Protein AF-A0A6G3Z4X3-F1 (afdb_monomer_lite)

pLDDT: mean 96.24, std 3.81, range [75.81, 98.44]

Secondary structure (DSSP, 8-state):
-----------S----PBPSSS--SSTTB--SGGGG-

Sequence (37 aa):
TGFKPLKFTIEEKKTVAVCQCKQTGNAPFCDGSHASL

Foldseek 3Di:
DPDDDDDDDDPDDDDFAADDPPPDPDPRGDPPPVVVD

Structure (mmCIF, N/CA/C/O backbone):
data_AF-A0A6G3Z4X3-F1
#
_entry.id   AF-A0A6G3Z4X3-F1
#
loop_
_atom_site.group_PDB
_atom_site.id
_atom_site.type_symbol
_atom_site.label_atom_id
_atom_site.label_alt_id
_atom_site.label_comp_id
_atom_site.label_asym_id
_atom_site.label_entity_id
_atom_site.label_seq_id
_atom_site.pdbx_PDB_ins_code
_atom_site.Cartn_x
_atom_site.Cartn_y
_atom_site.Cartn_z
_atom_site.occupancy
_atom_site.B_iso_or_equiv
_atom_site.auth_seq_id
_atom_site.au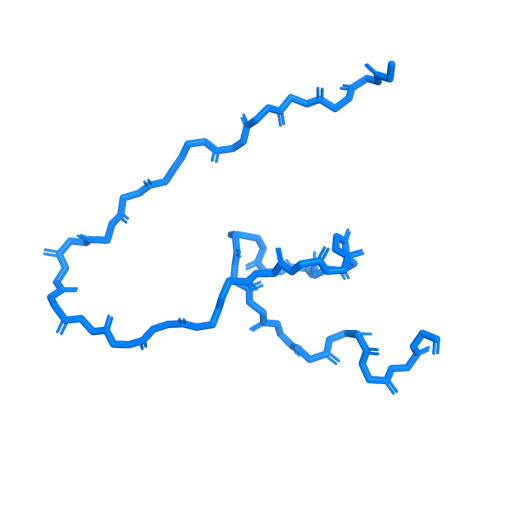th_comp_id
_atom_site.auth_asym_id
_atom_site.auth_atom_id
_atom_site.pdbx_PDB_model_num
ATOM 1 N N . THR A 1 1 ? -2.599 11.541 -17.826 1.00 75.81 1 THR A N 1
ATOM 2 C CA . THR A 1 1 ? -2.198 10.143 -17.554 1.00 75.81 1 THR A CA 1
ATOM 3 C C . THR A 1 1 ? -3.449 9.342 -17.222 1.00 75.81 1 THR A C 1
ATOM 5 O O . THR A 1 1 ? -4.411 9.934 -16.755 1.00 75.81 1 THR A O 1
ATOM 8 N N . GLY A 1 2 ? -3.491 8.036 -17.506 1.00 93.38 2 GLY A N 1
ATOM 9 C CA . GLY A 1 2 ? -4.677 7.190 -17.260 1.00 93.38 2 GLY A CA 1
ATOM 10 C C . GLY A 1 2 ? -4.803 6.653 -15.827 1.00 93.38 2 GLY A C 1
ATOM 11 O O . GLY A 1 2 ? -5.705 5.871 -15.540 1.00 93.38 2 GLY A O 1
ATOM 12 N N . PHE A 1 3 ? -3.890 7.039 -14.932 1.00 92.06 3 PHE A N 1
ATOM 13 C CA . PHE A 1 3 ? -3.862 6.559 -13.555 1.00 92.06 3 PHE A CA 1
ATOM 14 C C . PHE A 1 3 ? -4.975 7.185 -12.717 1.00 92.06 3 PHE A C 1
ATOM 16 O O . PHE A 1 3 ? -5.254 8.379 -12.822 1.00 92.06 3 PHE A O 1
ATOM 23 N N . LYS A 1 4 ? -5.572 6.372 -11.842 1.00 95.19 4 LYS A N 1
ATOM 24 C CA . LYS A 1 4 ? -6.566 6.803 -10.857 1.00 95.19 4 LYS A CA 1
ATOM 25 C C . LYS A 1 4 ? -6.018 6.580 -9.443 1.00 95.19 4 LYS A C 1
ATOM 27 O O . LYS A 1 4 ? -5.288 5.609 -9.237 1.00 95.19 4 LYS A O 1
ATOM 32 N N . PRO A 1 5 ? -6.348 7.447 -8.472 1.00 95.56 5 PRO A N 1
ATOM 33 C CA . PRO A 1 5 ? -5.982 7.225 -7.078 1.00 95.56 5 PRO A CA 1
ATOM 34 C C . PRO A 1 5 ? -6.553 5.907 -6.547 1.00 95.56 5 PRO A C 1
ATOM 36 O O . PRO A 1 5 ? -7.697 5.560 -6.840 1.00 95.56 5 PRO A O 1
ATOM 39 N N . LEU A 1 6 ? -5.775 5.211 -5.720 1.00 96.12 6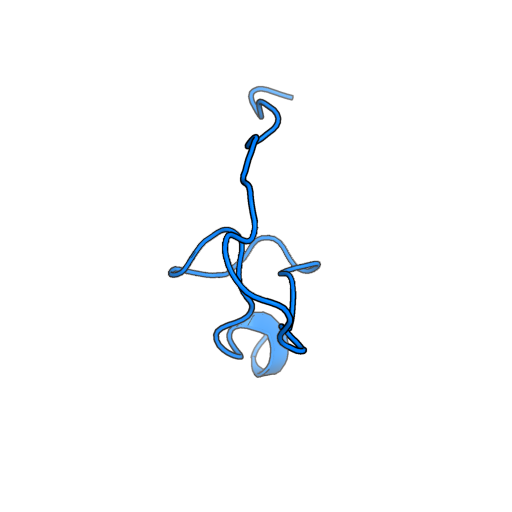 LEU A N 1
ATOM 40 C CA . LEU A 1 6 ? -6.229 4.042 -4.973 1.00 96.12 6 LEU A CA 1
ATOM 41 C C . LEU A 1 6 ? -6.530 4.465 -3.533 1.00 96.12 6 LEU A C 1
ATOM 43 O O . LEU A 1 6 ? -5.619 4.809 -2.779 1.00 96.12 6 LEU A O 1
ATOM 47 N N . LYS A 1 7 ? -7.808 4.453 -3.151 1.00 97.38 7 LYS A N 1
ATOM 48 C CA . LYS A 1 7 ? -8.227 4.675 -1.763 1.00 97.38 7 LYS A CA 1
ATOM 49 C C . LYS A 1 7 ? -8.031 3.381 -0.973 1.00 97.38 7 LYS A C 1
ATOM 51 O O . LYS A 1 7 ? -8.497 2.334 -1.405 1.00 97.38 7 LYS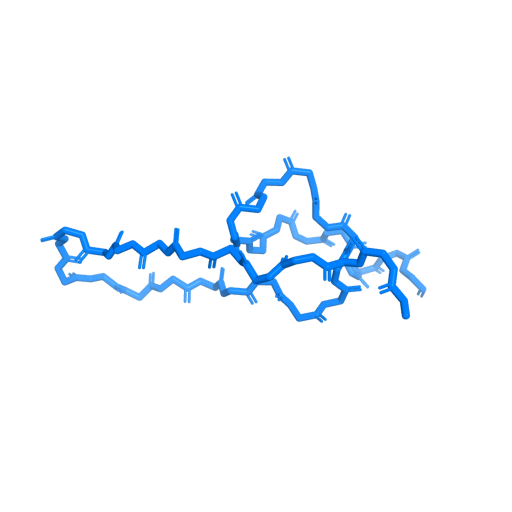 A O 1
ATOM 56 N N . PHE A 1 8 ? -7.383 3.464 0.184 1.00 96.50 8 PHE A N 1
ATOM 57 C CA . PHE A 1 8 ? -7.245 2.347 1.118 1.00 96.50 8 PHE A CA 1
ATOM 58 C C . PHE A 1 8 ? -7.382 2.833 2.563 1.00 96.50 8 PHE A C 1
ATOM 60 O O . PHE A 1 8 ? -7.264 4.029 2.844 1.00 96.50 8 PHE A O 1
ATOM 67 N N . THR A 1 9 ? -7.646 1.902 3.476 1.00 97.38 9 THR A N 1
ATOM 68 C CA . THR A 1 9 ? -7.800 2.162 4.910 1.00 97.38 9 THR A CA 1
ATOM 69 C C . THR A 1 9 ? -6.982 1.139 5.687 1.00 97.38 9 THR A C 1
ATOM 71 O O . THR A 1 9 ? -6.830 -0.000 5.256 1.00 97.38 9 THR A O 1
ATOM 74 N N . ILE A 1 10 ? -6.415 1.566 6.810 1.00 96.75 10 ILE A N 1
ATOM 75 C CA . ILE A 1 10 ? -5.695 0.703 7.740 1.00 96.75 10 ILE A CA 1
ATOM 76 C C . ILE A 1 10 ? -6.609 0.504 8.949 1.00 96.75 10 ILE A C 1
ATOM 78 O O . ILE A 1 10 ? -6.897 1.464 9.656 1.00 96.75 10 ILE A O 1
ATOM 82 N N . GLU A 1 11 ? -7.100 -0.719 9.136 1.00 96.38 11 GLU A N 1
ATOM 83 C CA . GLU A 1 11 ? -8.100 -1.042 10.168 1.00 96.38 11 GLU A CA 1
ATOM 84 C C . GLU A 1 11 ? -7.501 -1.090 11.578 1.00 96.38 11 GLU A C 1
ATOM 86 O O . GLU A 1 11 ? -8.160 -0.753 12.556 1.00 96.38 11 GLU A O 1
ATOM 91 N N . GLU A 1 12 ? -6.223 -1.448 11.679 1.00 97.00 12 GLU A N 1
ATOM 92 C CA . GLU A 1 12 ? -5.523 -1.627 12.947 1.00 97.00 12 GLU A CA 1
ATOM 93 C C . GLU A 1 12 ? -4.275 -0.757 13.006 1.00 97.00 12 GLU A C 1
ATOM 95 O O . GLU A 1 12 ? -3.582 -0.563 12.008 1.00 97.00 12 GLU A O 1
ATOM 100 N N . LYS A 1 13 ? -3.925 -0.263 14.194 1.00 97.50 13 LYS A N 1
ATOM 101 C CA . LYS A 1 13 ? -2.714 0.539 14.369 1.00 97.50 13 LYS A CA 1
ATOM 102 C C . LYS A 1 13 ? -1.469 -0.321 14.133 1.00 97.50 13 LYS A C 1
ATOM 104 O O . LYS A 1 13 ? -1.048 -1.074 15.005 1.00 97.50 13 LYS A O 1
ATOM 109 N N . LYS A 1 14 ? -0.843 -0.142 12.973 1.00 96.94 14 LYS A N 1
ATOM 110 C CA . LYS A 1 14 ? 0.422 -0.781 12.609 1.00 96.94 14 LYS A CA 1
ATOM 111 C C . LYS A 1 14 ? 1.268 0.131 11.733 1.00 96.94 14 LYS A C 1
ATOM 113 O O . LYS A 1 14 ? 0.749 0.966 10.994 1.00 96.94 14 LYS A O 1
ATOM 118 N N . THR A 1 15 ? 2.577 -0.065 11.797 1.00 97.94 15 THR A N 1
ATOM 119 C CA . THR A 1 15 ? 3.508 0.532 10.840 1.00 97.94 15 THR A CA 1
ATOM 120 C C . THR A 1 15 ? 3.462 -0.273 9.548 1.00 97.94 15 THR A C 1
ATOM 122 O O . THR A 1 15 ? 3.577 -1.497 9.575 1.00 97.94 15 THR A O 1
ATOM 125 N N . VAL A 1 16 ? 3.296 0.405 8.414 1.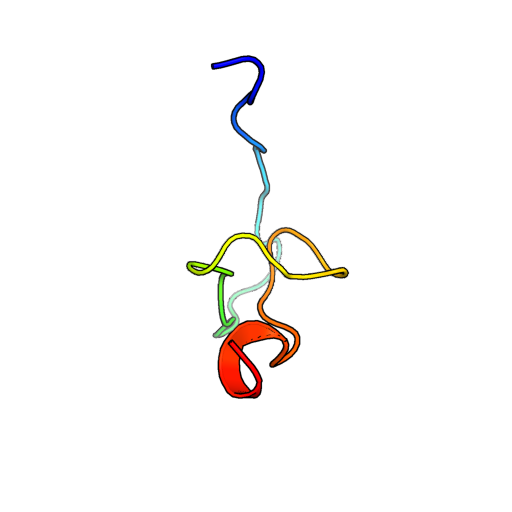00 97.31 16 VAL A N 1
ATOM 126 C CA . VAL A 1 16 ? 3.295 -0.210 7.080 1.00 97.31 16 VAL A CA 1
ATOM 127 C C . VAL A 1 16 ? 4.184 0.584 6.137 1.00 97.31 16 VAL A C 1
ATOM 129 O O . VAL A 1 16 ? 4.302 1.802 6.258 1.00 97.31 16 VAL A O 1
ATOM 132 N N . ALA A 1 17 ? 4.781 -0.104 5.167 1.00 98.06 17 ALA A N 1
ATOM 133 C CA . ALA A 1 17 ? 5.500 0.531 4.073 1.00 98.06 17 ALA A CA 1
ATOM 134 C C . ALA A 1 17 ? 4.553 0.723 2.880 1.00 98.06 17 ALA A C 1
ATOM 136 O O . ALA A 1 17 ? 4.018 -0.248 2.347 1.00 98.06 17 ALA A O 1
ATOM 137 N N . VAL A 1 18 ? 4.350 1.969 2.450 1.00 98.06 18 VAL A N 1
ATOM 138 C CA . VAL A 1 18 ? 3.529 2.311 1.276 1.00 98.06 18 VAL A CA 1
ATOM 139 C C . VAL A 1 18 ? 4.417 2.420 0.038 1.00 98.06 18 VAL A C 1
ATOM 141 O O . VAL A 1 18 ? 5.517 2.974 0.099 1.00 98.06 18 VAL A O 1
ATOM 144 N N . CYS A 1 19 ? 3.948 1.906 -1.099 1.00 98.19 19 CYS A N 1
ATOM 145 C CA . CYS A 1 19 ? 4.704 1.946 -2.345 1.00 98.19 19 CYS A CA 1
ATOM 146 C C . CYS A 1 19 ? 4.814 3.369 -2.922 1.00 98.19 19 CYS A C 1
ATOM 148 O O . CYS A 1 19 ? 3.817 4.035 -3.236 1.00 98.19 19 CYS A O 1
ATOM 150 N N . GLN A 1 20 ? 6.053 3.801 -3.168 1.00 97.19 20 GLN A N 1
ATOM 151 C CA . GLN A 1 20 ? 6.355 5.084 -3.809 1.00 97.19 20 GLN A CA 1
ATOM 152 C C . GLN A 1 20 ? 6.826 4.939 -5.263 1.00 97.19 20 GLN A C 1
ATOM 154 O O . GLN A 1 20 ? 6.489 5.792 -6.078 1.00 97.19 20 GLN A O 1
ATOM 159 N N . CYS A 1 21 ? 7.499 3.838 -5.620 1.00 97.69 21 CYS A N 1
ATOM 160 C CA . CYS A 1 21 ? 8.051 3.620 -6.966 1.00 97.69 21 CYS A CA 1
ATOM 161 C C . CYS A 1 21 ? 7.014 3.241 -8.038 1.00 97.69 21 CYS A C 1
ATOM 163 O O . CYS A 1 21 ? 7.321 3.301 -9.221 1.00 97.69 21 CYS A O 1
ATOM 165 N N . LYS A 1 22 ? 5.798 2.843 -7.633 1.00 96.19 22 LYS A N 1
ATOM 166 C CA . LYS A 1 22 ? 4.689 2.400 -8.508 1.00 96.19 22 LYS A CA 1
ATOM 167 C C . LYS A 1 22 ? 4.931 1.097 -9.285 1.00 96.19 22 LYS A C 1
ATOM 169 O O . LYS A 1 22 ? 4.161 0.790 -10.183 1.00 96.19 22 LYS A O 1
ATOM 174 N N . GLN A 1 23 ? 5.936 0.319 -8.885 1.00 97.06 23 GLN A N 1
ATOM 175 C CA . GLN A 1 23 ? 6.303 -0.968 -9.496 1.00 97.06 23 GLN A CA 1
ATOM 176 C C . GLN A 1 23 ? 5.911 -2.179 -8.636 1.00 97.06 23 GLN A C 1
ATOM 178 O O . GLN A 1 23 ? 6.306 -3.298 -8.929 1.00 97.06 23 GLN A O 1
ATOM 183 N N . THR A 1 24 ? 5.167 -1.966 -7.546 1.00 97.62 24 THR A N 1
ATOM 184 C CA . THR A 1 24 ? 4.740 -3.062 -6.669 1.00 97.62 24 THR A CA 1
ATOM 185 C C . THR A 1 24 ? 3.662 -3.928 -7.323 1.00 97.62 24 THR A C 1
ATOM 187 O O . THR A 1 24 ? 2.726 -3.406 -7.931 1.00 97.62 24 THR A O 1
ATOM 190 N N . GLY A 1 25 ? 3.746 -5.241 -7.117 1.00 97.25 25 GLY A N 1
ATOM 191 C CA . GLY A 1 25 ? 2.654 -6.189 -7.337 1.00 97.25 25 GLY A CA 1
ATOM 192 C C . GLY A 1 25 ? 1.664 -6.281 -6.166 1.00 97.25 25 GLY A C 1
ATOM 193 O O . GLY A 1 25 ? 0.635 -6.934 -6.299 1.00 97.25 25 GLY A O 1
ATOM 194 N N . ASN A 1 26 ? 1.937 -5.619 -5.035 1.00 97.56 26 ASN A N 1
ATOM 195 C CA . ASN A 1 26 ? 1.147 -5.675 -3.798 1.00 97.56 26 ASN A CA 1
ATOM 196 C C . ASN A 1 26 ? 0.593 -4.296 -3.384 1.00 97.56 26 ASN A C 1
ATOM 198 O O . ASN A 1 26 ? 0.696 -3.874 -2.229 1.00 97.56 26 ASN A O 1
ATOM 202 N N . ALA A 1 27 ? 0.028 -3.547 -4.336 1.00 97.25 27 ALA A N 1
ATOM 203 C CA . ALA A 1 27 ? -0.522 -2.219 -4.067 1.00 97.25 27 ALA A CA 1
ATOM 204 C C . ALA A 1 27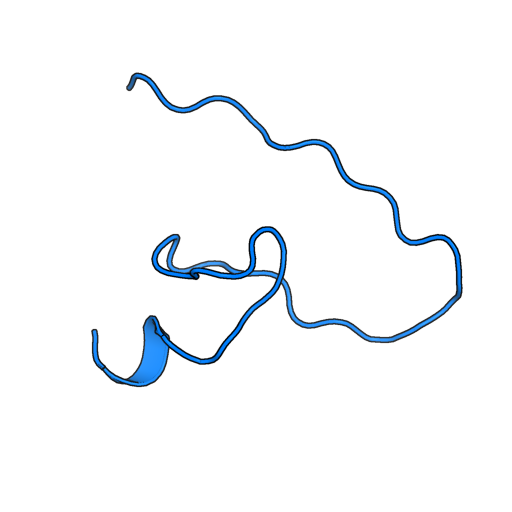 ? -1.597 -2.260 -2.954 1.00 97.25 27 ALA A C 1
ATOM 206 O O . ALA A 1 27 ? -2.447 -3.149 -2.965 1.00 97.25 27 ALA A O 1
ATOM 207 N N . PRO A 1 28 ? -1.613 -1.295 -2.010 1.00 97.25 28 PR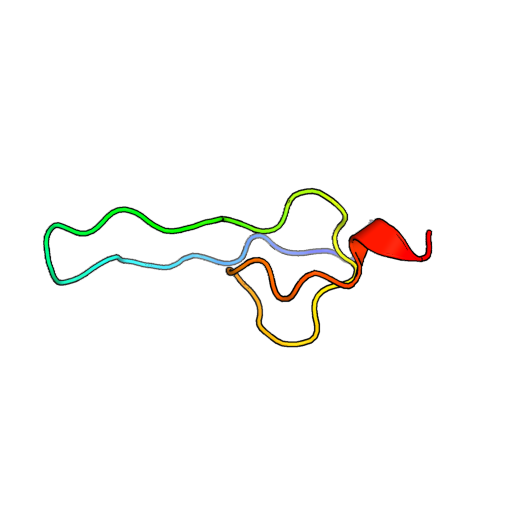O A N 1
ATOM 208 C CA . PRO A 1 28 ? -0.826 -0.052 -1.955 1.00 97.25 28 PRO A CA 1
ATOM 209 C C . PRO A 1 28 ? 0.560 -0.186 -1.295 1.00 97.25 28 PRO A C 1
ATOM 211 O O . PRO A 1 28 ? 1.262 0.817 -1.128 1.00 97.25 28 PRO A O 1
ATOM 214 N N . PHE A 1 29 ? 0.952 -1.384 -0.876 1.00 98.31 29 PHE A N 1
ATOM 215 C CA . PHE A 1 29 ? 2.107 -1.612 -0.013 1.00 98.31 29 PHE A CA 1
ATOM 216 C C . PHE A 1 29 ? 3.400 -1.818 -0.796 1.00 98.31 29 PHE A C 1
ATOM 218 O O . PHE A 1 29 ? 3.395 -2.107 -1.985 1.00 98.31 29 PHE A O 1
ATOM 225 N N . CYS A 1 30 ? 4.531 -1.618 -0.128 1.00 98.44 30 CYS A N 1
ATOM 226 C CA . CYS A 1 30 ? 5.838 -1.933 -0.686 1.00 98.44 30 CYS A CA 1
ATOM 227 C C . CYS A 1 30 ? 6.099 -3.444 -0.604 1.00 98.44 30 CYS A C 1
ATOM 229 O O . CYS A 1 30 ? 5.922 -4.040 0.455 1.00 98.44 30 CYS A O 1
ATOM 231 N N . ASP A 1 31 ? 6.585 -4.033 -1.694 1.00 98.31 31 ASP A N 1
ATOM 232 C CA . ASP A 1 31 ? 7.040 -5.429 -1.779 1.00 98.31 31 ASP A CA 1
ATOM 233 C C . ASP A 1 31 ? 8.540 -5.554 -2.102 1.00 98.31 31 ASP A C 1
ATOM 235 O O . ASP A 1 31 ? 9.034 -6.643 -2.369 1.00 98.31 31 ASP A O 1
ATOM 239 N N . GLY A 1 32 ? 9.272 -4.437 -2.098 1.00 98.12 32 GLY A N 1
ATOM 240 C CA . GLY A 1 32 ? 10.698 -4.413 -2.422 1.00 98.12 32 GLY A CA 1
ATOM 241 C C . GLY A 1 32 ? 11.030 -4.333 -3.914 1.00 98.12 32 GLY A C 1
ATOM 242 O O . GLY A 1 32 ? 12.203 -4.163 -4.228 1.00 98.12 32 GLY A O 1
ATOM 243 N N . SER A 1 33 ? 10.050 -4.321 -4.830 1.00 98.12 33 SER A N 1
ATOM 244 C CA . SER A 1 33 ? 10.302 -4.235 -6.287 1.00 98.12 33 SER A CA 1
ATOM 245 C C . SER A 1 33 ? 11.170 -3.037 -6.699 1.00 98.12 33 SER A C 1
ATOM 247 O O . SER A 1 33 ? 11.828 -3.062 -7.732 1.00 98.12 33 SER A O 1
ATOM 249 N N . HIS A 1 34 ? 11.210 -1.981 -5.878 1.00 98.00 34 HIS A N 1
ATOM 250 C CA . HIS A 1 34 ? 12.052 -0.808 -6.115 1.00 98.00 34 HIS A CA 1
ATOM 251 C C . HIS A 1 34 ? 13.560 -1.067 -6.011 1.00 98.00 34 HIS A C 1
ATOM 253 O O . HIS A 1 34 ? 14.333 -0.246 -6.489 1.00 98.00 34 HIS A O 1
ATOM 259 N N . ALA A 1 35 ? 13.988 -2.160 -5.376 1.00 97.94 35 ALA A N 1
ATOM 260 C CA . ALA A 1 35 ? 15.404 -2.467 -5.194 1.00 97.94 35 ALA A CA 1
ATOM 261 C C . ALA A 1 35 ? 16.109 -2.875 -6.501 1.00 97.94 35 ALA A C 1
ATOM 263 O O . ALA A 1 35 ? 17.334 -2.930 -6.539 1.00 97.94 35 ALA A O 1
ATOM 264 N N . SER A 1 36 ? 15.346 -3.176 -7.555 1.00 94.62 36 SER A N 1
ATOM 265 C CA . SER A 1 36 ? 15.856 -3.598 -8.865 1.00 94.62 36 SER A CA 1
ATOM 266 C C . SER A 1 36 ? 15.506 -2.618 -9.992 1.00 94.62 36 SER A C 1
ATOM 268 O O . SER A 1 36 ? 15.512 -3.018 -11.155 1.00 94.62 36 SER A O 1
ATOM 270 N N . LEU A 1 37 ? 15.155 -1.371 -9.652 1.00 90.44 37 LEU A N 1
ATOM 271 C CA . LEU A 1 37 ? 14.875 -0.299 -10.617 1.00 90.44 37 LEU A CA 1
ATOM 272 C C . LEU A 1 37 ? 16.127 0.463 -11.049 1.00 90.44 37 LEU A C 1
ATOM 274 O O . LEU A 1 37 ? 17.108 0.481 -10.275 1.00 90.44 37 LEU A O 1
#

Radius of gyration: 11.31 Å; chains: 1; bounding box: 24×16×32 Å